Protein AF-A0A968NMJ5-F1 (afdb_monomer_lite)

Secondary structure (DSSP, 8-state):
--HHHHHHHHHHHHHHHHHHHHHHHHHHHH-TT--HHHHHHHHHHHHHHHHHHHHHHHHHHHHHHHHHHHHHHHHHHTT-

Foldseek 3Di:
DCPVVVVVVVVVLVVVLVVVVVVLVVVLVVPPVDDPVNSVVSVVCSVVCSVCVVVVVVVVVVVVVVVVVVVVVVVVVVVD

Radius of gyration: 18.88 Å; chains: 1; bounding box: 51×18×55 Å

pLDDT: mean 81.41, std 7.33, range [53.28, 92.0]

Structure (mmCIF, N/CA/C/O backbone):
data_AF-A0A968NMJ5-F1
#
_entry.id   AF-A0A968NMJ5-F1
#
loop_
_atom_site.group_PDB
_atom_site.id
_atom_site.type_symbol
_atom_site.label_atom_id
_atom_site.label_alt_id
_atom_site.label_comp_id
_atom_site.label_asym_id
_atom_site.label_entity_id
_atom_site.label_seq_id
_atom_site.pdbx_PDB_ins_code
_atom_site.Cartn_x
_atom_site.Cartn_y
_atom_site.Cartn_z
_atom_site.occupancy
_atom_site.B_iso_or_equiv
_atom_site.auth_seq_id
_atom_site.auth_comp_id
_atom_site.auth_asym_id
_atom_site.auth_atom_id
_atom_site.pdbx_PDB_model_num
ATOM 1 N N . MET A 1 1 ? 28.389 1.037 1.517 1.00 60.06 1 MET A N 1
ATOM 2 C CA . MET A 1 1 ? 27.967 -0.349 1.833 1.00 60.06 1 MET A CA 1
ATOM 3 C C . MET A 1 1 ? 26.449 -0.502 2.073 1.00 60.06 1 MET A C 1
ATOM 5 O O . MET A 1 1 ? 26.043 -1.481 2.674 1.00 60.06 1 MET A O 1
ATOM 9 N N . LEU A 1 2 ? 25.583 0.400 1.575 1.00 60.44 2 LEU A N 1
ATOM 10 C CA . LEU A 1 2 ? 24.115 0.316 1.766 1.00 60.44 2 LEU A CA 1
ATOM 11 C C . LEU A 1 2 ? 23.351 -0.396 0.628 1.00 60.44 2 LEU A C 1
ATOM 13 O O . LEU A 1 2 ? 22.189 -0.755 0.789 1.00 60.44 2 LEU A O 1
ATOM 17 N N . GLN A 1 3 ? 23.993 -0.623 -0.520 1.00 68.38 3 GLN A N 1
ATOM 18 C CA . GLN A 1 3 ? 23.348 -1.163 -1.722 1.00 68.38 3 GLN A CA 1
ATOM 19 C C . GLN A 1 3 ? 22.754 -2.583 -1.599 1.00 68.38 3 GLN A C 1
ATOM 21 O O . GLN A 1 3 ? 21.676 -2.784 -2.159 1.00 68.38 3 GLN A O 1
ATOM 26 N N . PRO A 1 4 ? 23.350 -3.562 -0.880 1.00 78.69 4 PRO A N 1
ATOM 27 C CA . PRO A 1 4 ? 22.803 -4.921 -0.889 1.00 78.69 4 PRO A CA 1
ATOM 28 C C . PRO A 1 4 ? 21.494 -5.064 -0.095 1.00 78.69 4 PRO A C 1
ATOM 30 O O . PRO A 1 4 ? 20.742 -5.999 -0.347 1.00 78.69 4 PRO A O 1
ATOM 33 N N . LEU A 1 5 ? 21.187 -4.140 0.829 1.00 78.00 5 LEU A N 1
ATOM 34 C CA . LEU A 1 5 ? 19.966 -4.179 1.649 1.00 78.00 5 LEU A CA 1
ATOM 35 C C . LEU A 1 5 ? 18.781 -3.438 1.001 1.00 78.00 5 LEU A C 1
ATOM 37 O O . LEU A 1 5 ? 17.625 -3.777 1.240 1.00 78.00 5 LEU A O 1
ATOM 41 N N . LEU A 1 6 ? 19.054 -2.447 0.152 1.00 82.00 6 LEU A N 1
ATOM 42 C CA . LEU A 1 6 ? 18.012 -1.664 -0.519 1.00 82.00 6 LEU A CA 1
ATOM 43 C C . LEU A 1 6 ? 17.213 -2.494 -1.525 1.00 82.00 6 LEU A C 1
ATOM 45 O O . LEU A 1 6 ? 15.995 -2.363 -1.601 1.00 82.00 6 LEU A O 1
ATOM 49 N N . LEU A 1 7 ? 17.885 -3.373 -2.271 1.00 84.25 7 LEU A N 1
ATOM 50 C CA . LEU A 1 7 ? 17.245 -4.201 -3.290 1.00 84.25 7 LEU A CA 1
ATOM 51 C C . LEU A 1 7 ? 16.139 -5.116 -2.716 1.00 84.25 7 LEU A C 1
ATOM 53 O O . LEU A 1 7 ? 15.009 -5.034 -3.202 1.00 84.25 7 LEU A O 1
ATOM 57 N N . PRO A 1 8 ? 16.383 -5.937 -1.671 1.00 86.94 8 PRO A N 1
ATOM 58 C CA . PRO A 1 8 ? 15.329 -6.768 -1.091 1.00 86.94 8 PRO A CA 1
ATOM 59 C C . PRO A 1 8 ? 14.220 -5.937 -0.432 1.00 86.94 8 PRO A C 1
ATOM 61 O O . PRO A 1 8 ? 13.057 -6.328 -0.504 1.00 86.94 8 PRO A O 1
ATOM 64 N N . ALA A 1 9 ? 14.540 -4.774 0.147 1.00 83.62 9 ALA A N 1
ATOM 65 C CA . ALA A 1 9 ? 13.536 -3.874 0.714 1.00 83.62 9 ALA A CA 1
ATOM 66 C C . ALA A 1 9 ? 12.580 -3.325 -0.362 1.00 83.62 9 ALA A C 1
ATOM 68 O O . ALA A 1 9 ? 11.365 -3.325 -0.167 1.00 83.62 9 ALA A O 1
ATOM 69 N N . ILE A 1 10 ? 13.110 -2.927 -1.524 1.00 84.88 10 ILE A N 1
ATOM 70 C CA . ILE A 1 10 ? 12.308 -2.484 -2.674 1.00 84.88 10 ILE A CA 1
ATOM 71 C C . ILE A 1 10 ? 11.429 -3.627 -3.190 1.00 84.88 10 ILE A C 1
ATOM 73 O O . ILE A 1 10 ? 10.246 -3.423 -3.450 1.00 84.88 10 ILE A O 1
ATOM 77 N N . VAL A 1 11 ? 11.975 -4.842 -3.305 1.00 89.19 11 VAL A N 1
ATOM 78 C CA . VAL A 1 11 ? 11.207 -6.013 -3.758 1.00 89.19 11 VAL A CA 1
ATOM 79 C C . VAL A 1 11 ? 10.055 -6.319 -2.799 1.00 89.19 11 VAL A C 1
ATOM 81 O O . VAL A 1 11 ? 8.921 -6.482 -3.245 1.00 89.19 11 VAL A O 1
ATOM 84 N N . LEU A 1 12 ? 10.311 -6.338 -1.488 1.00 87.75 12 LEU A N 1
ATOM 85 C CA . LEU A 1 12 ? 9.269 -6.535 -0.477 1.00 87.75 12 LEU A CA 1
ATOM 86 C C . LEU A 1 12 ? 8.188 -5.455 -0.564 1.00 87.75 12 LEU A C 1
ATOM 88 O O . LEU A 1 12 ? 6.999 -5.777 -0.566 1.00 87.75 12 LEU A O 1
ATOM 92 N N . TYR A 1 13 ? 8.592 -4.191 -0.701 1.00 84.19 13 TYR A N 1
ATOM 93 C CA . TYR A 1 13 ? 7.662 -3.081 -0.875 1.00 84.19 13 TYR A CA 1
ATOM 94 C C . TYR A 1 13 ? 6.771 -3.270 -2.109 1.00 84.19 13 TYR A C 1
ATOM 96 O O . TYR A 1 13 ? 5.554 -3.135 -2.008 1.00 84.19 13 TYR A O 1
ATOM 104 N N . LEU A 1 14 ? 7.345 -3.653 -3.254 1.00 85.62 14 LEU A N 1
ATOM 105 C CA . LEU A 1 14 ? 6.587 -3.897 -4.484 1.00 85.62 14 LEU A CA 1
ATOM 106 C C . LEU A 1 14 ? 5.595 -5.058 -4.344 1.00 85.62 14 LEU A C 1
ATOM 108 O O . LEU A 1 14 ? 4.482 -4.964 -4.860 1.00 85.62 14 LEU A O 1
ATOM 112 N N . VAL A 1 15 ? 5.953 -6.134 -3.634 1.00 89.38 15 VAL A N 1
ATOM 113 C CA . VAL A 1 15 ? 5.036 -7.259 -3.379 1.00 89.38 15 VAL A CA 1
ATOM 114 C C . VAL A 1 15 ? 3.853 -6.814 -2.520 1.00 89.38 15 VAL A C 1
ATOM 116 O O . VAL A 1 15 ? 2.704 -7.100 -2.868 1.00 89.38 15 VAL A O 1
ATOM 119 N N . ILE A 1 16 ? 4.119 -6.086 -1.432 1.00 85.12 16 ILE A N 1
ATOM 120 C CA . ILE A 1 16 ? 3.082 -5.565 -0.531 1.00 85.12 16 ILE A CA 1
ATOM 121 C C . ILE A 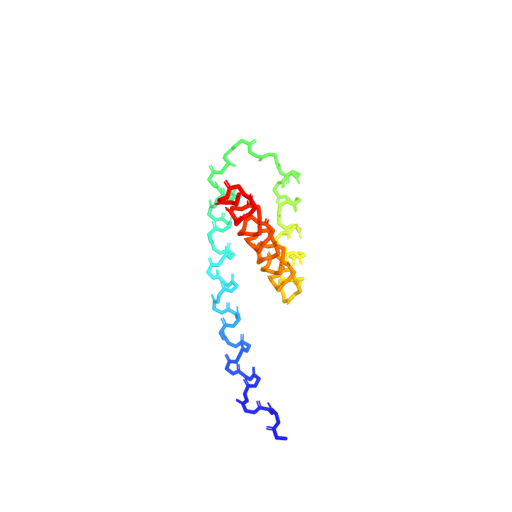1 16 ? 2.183 -4.585 -1.286 1.00 85.12 16 ILE A C 1
ATOM 123 O O . ILE A 1 16 ? 0.964 -4.763 -1.303 1.00 85.12 16 ILE A O 1
ATOM 127 N N . ALA A 1 17 ? 2.774 -3.605 -1.974 1.00 83.81 17 ALA A N 1
ATOM 128 C CA . ALA A 1 17 ? 2.045 -2.634 -2.777 1.00 83.81 17 ALA A CA 1
ATOM 129 C C . ALA A 1 17 ? 1.153 -3.340 -3.804 1.00 83.81 17 ALA A C 1
ATOM 131 O O . ALA A 1 17 ? -0.048 -3.097 -3.834 1.00 83.81 17 ALA A O 1
ATOM 132 N N . ASN A 1 18 ? 1.683 -4.291 -4.578 1.00 86.00 18 ASN A N 1
ATOM 133 C CA . ASN A 1 18 ? 0.900 -5.037 -5.565 1.00 86.00 18 ASN A CA 1
ATOM 134 C C . ASN A 1 18 ? -0.285 -5.790 -4.932 1.00 86.00 18 ASN A C 1
ATOM 136 O O . ASN A 1 18 ? -1.384 -5.797 -5.487 1.00 86.00 18 ASN A O 1
ATOM 140 N N . HIS A 1 19 ? -0.098 -6.400 -3.758 1.00 86.38 19 HIS A N 1
ATOM 141 C CA . HIS A 1 19 ? -1.190 -7.066 -3.049 1.00 86.38 19 HIS A CA 1
ATOM 142 C C . HIS A 1 19 ? -2.304 -6.082 -2.657 1.00 86.38 19 HIS A C 1
ATOM 144 O O . HIS A 1 19 ? -3.481 -6.333 -2.934 1.00 86.38 19 HIS A O 1
ATOM 150 N N . PHE A 1 20 ? -1.934 -4.941 -2.070 1.00 82.12 20 PHE A N 1
ATOM 151 C CA . PHE A 1 20 ? -2.879 -3.891 -1.691 1.00 82.12 20 PHE A CA 1
ATOM 152 C C . PHE A 1 20 ? -3.582 -3.278 -2.903 1.00 82.12 20 PHE A C 1
ATOM 154 O O . PHE A 1 20 ? -4.806 -3.151 -2.888 1.00 82.12 20 PHE A O 1
ATOM 161 N N . PHE A 1 21 ? -2.846 -2.984 -3.977 1.00 84.06 21 PHE A N 1
ATOM 162 C CA . PHE A 1 21 ? -3.400 -2.488 -5.237 1.00 84.06 21 PHE A CA 1
ATOM 163 C C . PHE A 1 21 ? -4.433 -3.451 -5.813 1.00 84.06 21 PHE A C 1
ATOM 165 O O . PHE A 1 21 ? -5.508 -3.018 -6.216 1.00 84.06 21 PHE A O 1
ATOM 172 N N . LYS A 1 22 ? -4.155 -4.760 -5.823 1.00 85.25 22 LYS A N 1
ATOM 173 C CA . LYS A 1 22 ? -5.122 -5.758 -6.302 1.00 85.25 22 LYS A CA 1
ATOM 174 C C . LYS A 1 22 ? -6.399 -5.754 -5.471 1.00 85.25 22 LYS A C 1
ATOM 176 O O . LYS A 1 22 ? -7.481 -5.744 -6.047 1.00 85.25 22 LYS A O 1
ATOM 181 N N . LYS A 1 23 ? -6.292 -5.746 -4.139 1.00 84.75 23 LYS A N 1
ATOM 182 C CA . LYS A 1 23 ? -7.465 -5.687 -3.251 1.00 84.75 23 LYS A CA 1
ATOM 183 C C . LYS A 1 23 ? -8.283 -4.416 -3.480 1.00 84.75 23 LYS A C 1
ATOM 185 O O . LYS A 1 23 ? -9.497 -4.507 -3.630 1.00 84.75 23 LYS A O 1
ATOM 190 N N . TRP A 1 24 ? -7.618 -3.269 -3.589 1.00 80.81 24 TRP A N 1
ATOM 191 C CA . TRP A 1 24 ? -8.259 -1.989 -3.888 1.00 80.81 24 TRP A CA 1
ATOM 192 C C . TRP A 1 24 ? -8.938 -1.971 -5.257 1.00 80.81 24 TRP A C 1
ATOM 194 O O . TRP A 1 24 ? -10.076 -1.534 -5.359 1.00 80.81 24 TRP A O 1
ATOM 204 N N . LEU A 1 25 ? -8.288 -2.490 -6.303 1.00 80.81 25 LEU A N 1
ATOM 205 C CA . LEU A 1 25 ? -8.871 -2.575 -7.645 1.00 80.81 25 LEU A CA 1
ATOM 206 C C . LEU A 1 25 ? -10.066 -3.530 -7.702 1.00 80.81 25 LEU A C 1
ATOM 208 O O . LEU A 1 25 ? -11.023 -3.260 -8.421 1.00 80.81 25 LEU A O 1
ATOM 212 N N . VAL A 1 26 ? -10.029 -4.636 -6.955 1.00 84.50 26 VAL A N 1
ATOM 213 C CA . VAL A 1 26 ? -11.177 -5.544 -6.827 1.00 84.50 26 VAL A CA 1
ATOM 214 C C . VAL A 1 26 ? -12.347 -4.828 -6.162 1.00 84.50 26 VAL A C 1
ATOM 216 O O . VAL A 1 26 ? -13.467 -4.932 -6.655 1.00 84.50 26 VAL A O 1
ATOM 219 N N . LEU A 1 27 ? -12.092 -4.074 -5.092 1.00 79.81 27 LEU A N 1
ATOM 220 C CA . LEU A 1 27 ? -13.119 -3.296 -4.403 1.00 79.81 27 LEU A CA 1
ATOM 221 C C . LEU A 1 27 ? -13.703 -2.218 -5.330 1.00 79.81 27 LEU A C 1
ATOM 223 O O . LEU A 1 27 ? -14.910 -2.161 -5.519 1.00 79.81 27 LEU A O 1
ATOM 227 N N . LEU A 1 28 ? -12.832 -1.480 -6.023 1.00 79.31 28 LEU A N 1
ATOM 228 C CA . LEU A 1 28 ? -13.194 -0.457 -7.006 1.00 79.31 28 LEU A CA 1
ATOM 229 C C . LEU A 1 28 ? -14.030 -1.008 -8.169 1.00 79.31 28 LEU A C 1
ATOM 231 O O . LEU A 1 28 ? -14.881 -0.311 -8.705 1.00 79.31 28 LEU A O 1
ATOM 235 N N . LYS A 1 29 ? -13.755 -2.242 -8.603 1.00 77.69 29 LYS A N 1
ATOM 236 C CA . LYS A 1 29 ? -14.488 -2.901 -9.691 1.00 77.69 29 LYS A CA 1
ATOM 237 C C . LYS A 1 29 ? -15.813 -3.510 -9.221 1.00 77.69 29 LYS A C 1
ATOM 239 O O . LYS A 1 29 ? -16.697 -3.716 -10.044 1.00 77.69 29 LYS A O 1
ATOM 244 N N . SER A 1 30 ? -15.918 -3.849 -7.938 1.00 80.50 30 SER A N 1
ATOM 245 C CA . SER A 1 30 ? -17.130 -4.437 -7.355 1.00 80.50 30 SER A CA 1
ATOM 246 C C . SER A 1 30 ? -18.200 -3.386 -7.069 1.00 80.50 30 SER A C 1
ATOM 248 O O . SER A 1 30 ? -19.370 -3.735 -6.964 1.00 80.50 30 SER A O 1
ATOM 250 N N . ASP A 1 31 ? -17.807 -2.117 -6.977 1.00 77.44 31 ASP A N 1
ATOM 251 C CA . ASP A 1 31 ? -18.724 -0.995 -6.829 1.00 77.44 31 ASP A CA 1
ATOM 252 C C . ASP A 1 31 ? -19.323 -0.613 -8.196 1.00 77.44 31 ASP A C 1
ATOM 254 O O . ASP A 1 31 ? -18.762 0.176 -8.960 1.00 77.44 31 ASP A O 1
ATOM 258 N N . SER A 1 32 ? -20.428 -1.269 -8.564 1.00 65.50 32 SER A N 1
ATOM 259 C CA . SER A 1 32 ? -21.086 -1.095 -9.867 1.00 65.50 32 SER A CA 1
ATOM 260 C C . SER A 1 32 ? -21.869 0.213 -10.004 1.00 65.50 32 SER A C 1
ATOM 262 O O . SER A 1 32 ? -22.293 0.539 -11.110 1.00 65.50 32 SER A O 1
ATOM 264 N N . GLU A 1 33 ? -22.080 0.945 -8.908 1.00 78.12 33 GLU A N 1
ATOM 265 C CA . GLU A 1 33 ? -22.807 2.224 -8.893 1.00 78.12 33 GLU A CA 1
ATOM 266 C C . GLU A 1 33 ? -21.876 3.438 -9.042 1.00 78.12 33 GLU A C 1
ATOM 268 O O . GLU A 1 33 ? -22.332 4.577 -9.135 1.00 78.12 33 GLU A O 1
ATOM 273 N N . MET A 1 34 ? -20.564 3.206 -9.092 1.00 74.81 34 MET A N 1
ATOM 274 C CA . MET A 1 34 ? -19.568 4.265 -9.014 1.00 74.81 34 MET A CA 1
ATOM 275 C C . MET A 1 34 ? -19.394 5.008 -10.353 1.00 74.81 34 MET A C 1
ATOM 277 O O . MET A 1 34 ? -18.996 4.416 -11.360 1.00 74.81 34 MET A O 1
ATOM 281 N N . ASP A 1 35 ? -19.642 6.327 -10.360 1.00 79.88 35 ASP A N 1
ATOM 282 C CA . ASP A 1 35 ? -19.489 7.192 -11.545 1.00 79.88 35 ASP A CA 1
ATOM 283 C C . ASP A 1 35 ? -18.035 7.192 -12.051 1.00 79.88 35 ASP A C 1
ATOM 285 O O . ASP A 1 35 ? -17.066 7.164 -11.281 1.00 79.88 35 ASP A O 1
ATOM 289 N N . ASP A 1 36 ? -17.844 7.326 -13.365 1.00 79.81 36 ASP A N 1
ATOM 290 C CA . ASP A 1 36 ? -16.514 7.304 -13.987 1.00 79.81 36 ASP A CA 1
ATOM 291 C C . ASP A 1 36 ? -15.586 8.411 -13.449 1.00 79.81 36 ASP A C 1
ATOM 293 O O . ASP A 1 36 ? -14.356 8.266 -13.448 1.00 79.81 36 ASP A O 1
ATOM 297 N N . ARG A 1 37 ? -16.143 9.534 -12.970 1.00 81.81 37 ARG A N 1
ATOM 298 C CA . ARG A 1 37 ? -15.367 10.586 -12.289 1.00 81.81 37 ARG A CA 1
ATOM 299 C C . ARG A 1 37 ? -14.855 10.139 -10.930 1.00 81.81 37 ARG A C 1
ATOM 301 O O . ARG A 1 37 ? -13.701 10.423 -10.606 1.00 81.81 37 ARG A O 1
ATOM 308 N N . GLU A 1 38 ? -15.678 9.458 -10.147 1.00 80.88 38 GLU A N 1
ATOM 309 C CA . GLU A 1 38 ? -15.285 8.944 -8.837 1.00 80.88 38 GLU A CA 1
ATOM 310 C C . GLU A 1 38 ? -14.246 7.838 -8.983 1.00 80.88 38 GLU A C 1
ATOM 312 O O . GLU A 1 38 ? -13.252 7.822 -8.256 1.00 80.88 38 GLU A O 1
ATOM 317 N N . ARG A 1 39 ? -14.375 6.997 -10.014 1.00 82.38 39 ARG A N 1
ATOM 318 C CA . ARG A 1 39 ? -13.380 5.969 -10.339 1.00 82.38 39 ARG A CA 1
ATOM 319 C C . ARG A 1 39 ? -12.010 6.544 -10.667 1.00 82.38 39 ARG A C 1
ATOM 321 O O . ARG A 1 39 ? -10.999 6.035 -10.183 1.00 82.38 39 ARG A O 1
ATOM 328 N N . ARG A 1 40 ? -11.955 7.644 -11.424 1.00 82.25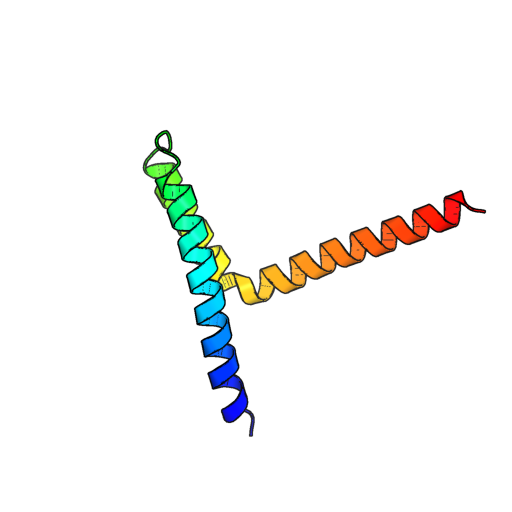 40 ARG A N 1
ATOM 329 C CA . ARG A 1 40 ? -10.696 8.361 -11.689 1.00 82.25 40 ARG A CA 1
ATOM 330 C C . ARG A 1 40 ? -10.117 9.010 -10.433 1.00 82.25 40 ARG A C 1
ATOM 332 O O . ARG A 1 40 ? -8.908 8.925 -10.230 1.00 82.25 40 ARG A O 1
ATOM 339 N N . LYS A 1 41 ? -10.952 9.614 -9.579 1.00 82.44 41 LYS A N 1
ATOM 340 C CA . LYS A 1 41 ? -10.509 10.175 -8.290 1.00 82.44 41 LYS A CA 1
ATOM 341 C C . LYS A 1 41 ? -9.941 9.094 -7.373 1.00 82.44 41 LYS A C 1
ATOM 343 O O . LYS A 1 41 ? -8.868 9.287 -6.816 1.00 82.44 41 LYS A O 1
ATOM 348 N N . SER A 1 42 ? -10.611 7.949 -7.271 1.00 81.94 42 SER A N 1
ATOM 349 C CA . SER A 1 42 ? -10.155 6.813 -6.467 1.00 81.94 42 SER A CA 1
ATOM 350 C C . SER A 1 42 ? -8.814 6.265 -6.970 1.00 81.94 42 SER A C 1
ATOM 352 O O . SER A 1 42 ? -7.890 6.080 -6.184 1.00 81.94 42 SER A O 1
ATOM 354 N N . LEU A 1 43 ? -8.635 6.135 -8.291 1.00 82.12 43 LEU A N 1
ATOM 355 C CA . LEU A 1 43 ? -7.339 5.782 -8.887 1.00 82.12 43 LEU A CA 1
ATOM 356 C C . LEU A 1 43 ? -6.245 6.826 -8.614 1.00 82.12 43 LEU A C 1
ATOM 358 O O . LEU A 1 43 ? -5.113 6.449 -8.322 1.00 82.12 43 LEU A O 1
ATOM 362 N N . MET A 1 44 ? -6.562 8.124 -8.681 1.00 83.56 44 MET A N 1
ATOM 363 C CA . MET A 1 44 ? -5.616 9.190 -8.328 1.00 83.56 44 MET A CA 1
ATOM 364 C C . MET A 1 44 ? -5.211 9.119 -6.855 1.00 83.56 44 MET A C 1
ATOM 366 O O . MET A 1 44 ? -4.024 9.192 -6.554 1.00 83.56 44 MET A O 1
ATOM 370 N N . ILE A 1 45 ? -6.168 8.926 -5.945 1.00 83.00 45 ILE A N 1
ATOM 371 C CA . ILE A 1 45 ? -5.906 8.767 -4.509 1.00 83.00 45 ILE A CA 1
ATOM 372 C C . ILE A 1 45 ? -5.065 7.516 -4.256 1.00 83.00 45 ILE A C 1
ATOM 374 O O . ILE A 1 45 ? -4.130 7.571 -3.466 1.00 83.00 45 ILE A O 1
ATOM 378 N N . LEU A 1 46 ? -5.333 6.415 -4.959 1.00 82.19 46 LEU A N 1
ATOM 379 C CA . LEU A 1 46 ? -4.539 5.191 -4.873 1.00 82.19 46 LEU A CA 1
ATOM 380 C C . LEU A 1 46 ? -3.091 5.428 -5.328 1.00 82.19 46 LEU A C 1
ATOM 382 O O . LEU A 1 46 ? -2.154 4.960 -4.686 1.00 82.19 46 LEU A O 1
ATOM 386 N N . PHE A 1 47 ? -2.895 6.191 -6.405 1.00 81.12 47 PHE A N 1
ATOM 387 C CA . PHE A 1 47 ? -1.570 6.518 -6.928 1.00 81.12 47 PHE A CA 1
ATOM 388 C C . PHE A 1 47 ? -0.795 7.458 -5.995 1.00 81.12 47 PHE A C 1
ATOM 390 O O . PHE A 1 47 ? 0.363 7.202 -5.671 1.00 81.12 47 PHE A O 1
ATOM 397 N N . VAL A 1 48 ? -1.448 8.514 -5.503 1.00 83.56 48 VAL A N 1
ATOM 398 C CA . VAL A 1 48 ? -0.880 9.442 -4.515 1.00 83.56 48 VAL A CA 1
ATOM 399 C C . VAL A 1 48 ? -0.570 8.696 -3.217 1.00 83.56 48 VAL A C 1
ATOM 401 O O . VAL A 1 48 ? 0.543 8.780 -2.709 1.00 83.56 48 VAL A O 1
ATOM 404 N N . GLY A 1 49 ? -1.506 7.887 -2.726 1.00 79.94 49 GLY A N 1
ATOM 405 C CA . GLY A 1 49 ? -1.337 7.052 -1.542 1.00 79.94 49 GLY A CA 1
ATOM 406 C C . GLY A 1 49 ? -0.187 6.059 -1.679 1.00 79.94 49 GLY A C 1
ATOM 407 O O . GLY A 1 49 ? 0.538 5.853 -0.717 1.00 79.94 49 GLY A O 1
ATOM 408 N N . ALA A 1 50 ? 0.049 5.501 -2.868 1.00 79.12 50 ALA A N 1
ATOM 409 C CA . ALA A 1 50 ? 1.179 4.613 -3.131 1.00 79.12 50 ALA A CA 1
ATOM 410 C C . ALA A 1 50 ? 2.539 5.326 -3.158 1.00 79.12 50 ALA A C 1
ATOM 412 O O . ALA A 1 50 ? 3.542 4.734 -2.768 1.00 79.12 50 ALA A O 1
ATOM 413 N N . ILE A 1 51 ? 2.594 6.586 -3.597 1.00 81.75 51 ILE A N 1
ATOM 414 C CA . ILE A 1 51 ? 3.820 7.402 -3.550 1.00 81.75 51 ILE A CA 1
ATOM 415 C C . ILE A 1 51 ? 4.107 7.827 -2.111 1.00 81.75 51 ILE A C 1
ATOM 417 O O . ILE A 1 51 ? 5.22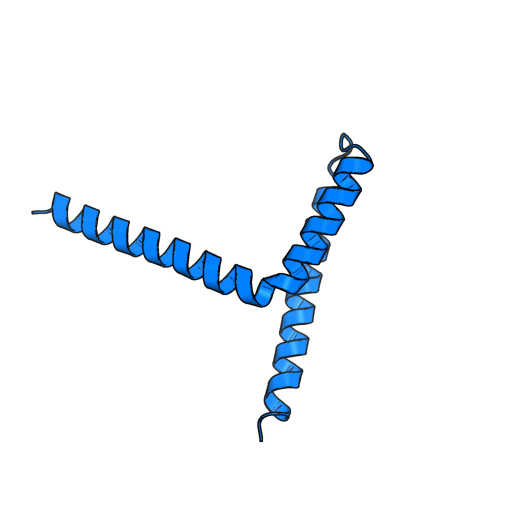9 7.705 -1.622 1.00 81.75 51 ILE A O 1
ATOM 421 N N . PHE A 1 52 ? 3.075 8.297 -1.415 1.00 84.56 52 PHE A N 1
ATOM 422 C CA . PHE A 1 52 ? 3.190 8.761 -0.041 1.00 84.56 52 PHE A CA 1
ATOM 423 C C . PHE A 1 52 ? 3.152 7.627 0.983 1.00 84.56 52 PHE A C 1
ATOM 425 O O . PHE A 1 52 ? 3.338 7.898 2.161 1.00 84.56 52 PHE A O 1
ATOM 432 N N . TRP A 1 53 ? 2.982 6.367 0.575 1.00 78.12 53 TRP A N 1
ATOM 433 C CA . TRP A 1 53 ? 2.831 5.211 1.467 1.00 78.12 53 TRP A CA 1
ATOM 434 C C . TRP A 1 53 ? 3.965 5.106 2.489 1.00 78.12 53 TRP A C 1
ATOM 436 O O . TRP A 1 53 ? 3.724 4.826 3.661 1.00 78.12 53 TRP A O 1
ATOM 446 N N . ILE A 1 54 ? 5.202 5.383 2.060 1.00 77.06 54 ILE A N 1
ATOM 447 C CA . ILE A 1 54 ? 6.380 5.348 2.934 1.00 77.06 54 ILE A CA 1
ATOM 448 C C . ILE A 1 54 ? 6.315 6.382 4.067 1.00 77.06 54 ILE A C 1
ATOM 450 O O . ILE A 1 54 ? 6.920 6.171 5.110 1.00 77.06 54 ILE A O 1
ATOM 454 N N . PHE A 1 55 ? 5.551 7.461 3.888 1.00 80.44 55 PHE A N 1
ATOM 455 C CA . PHE A 1 55 ? 5.288 8.480 4.902 1.00 80.44 55 PHE A CA 1
ATOM 456 C C . PHE A 1 55 ? 3.949 8.244 5.613 1.00 80.44 55 PHE A C 1
ATOM 458 O O . PHE A 1 55 ? 3.879 8.314 6.832 1.00 80.44 55 PHE A O 1
ATOM 465 N N . VAL A 1 56 ? 2.885 7.898 4.890 1.00 79.19 56 VAL A N 1
ATOM 466 C CA . VAL A 1 56 ? 1.545 7.690 5.458 1.00 79.19 56 VAL A CA 1
ATOM 467 C C . VAL A 1 56 ? 1.546 6.546 6.469 1.00 79.19 56 VAL A C 1
ATOM 469 O O . VAL A 1 56 ? 1.004 6.706 7.555 1.00 79.19 56 VAL A O 1
ATOM 472 N N . VAL A 1 57 ? 2.208 5.423 6.172 1.00 78.69 57 VAL A N 1
ATOM 473 C CA . VAL A 1 57 ? 2.261 4.274 7.092 1.00 78.69 57 VAL A CA 1
ATOM 474 C C . VAL A 1 57 ? 2.875 4.616 8.452 1.00 78.69 57 VAL A C 1
ATOM 476 O O . VAL A 1 57 ? 2.222 4.339 9.461 1.00 78.69 57 VAL A O 1
ATOM 479 N N . PRO A 1 58 ? 4.086 5.202 8.545 1.00 82.25 58 PRO A N 1
ATOM 480 C CA . PRO A 1 58 ? 4.646 5.554 9.844 1.00 82.25 58 PRO A CA 1
ATOM 481 C C . PRO A 1 58 ? 3.814 6.617 10.564 1.00 82.25 58 PRO A C 1
ATOM 483 O O . PRO A 1 58 ? 3.627 6.499 11.771 1.00 82.25 58 PRO A O 1
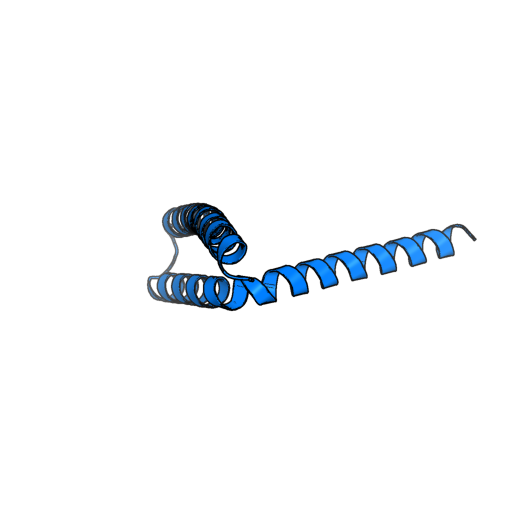ATOM 486 N N . PHE A 1 59 ? 3.255 7.601 9.854 1.00 83.69 59 PHE A N 1
ATOM 487 C CA . PHE A 1 59 ? 2.396 8.613 10.477 1.00 83.69 59 PHE A CA 1
ATOM 488 C C . PHE A 1 59 ? 1.107 8.013 11.057 1.00 83.69 59 PHE A C 1
ATOM 490 O O . PHE A 1 59 ? 0.795 8.257 12.220 1.00 83.69 59 PHE 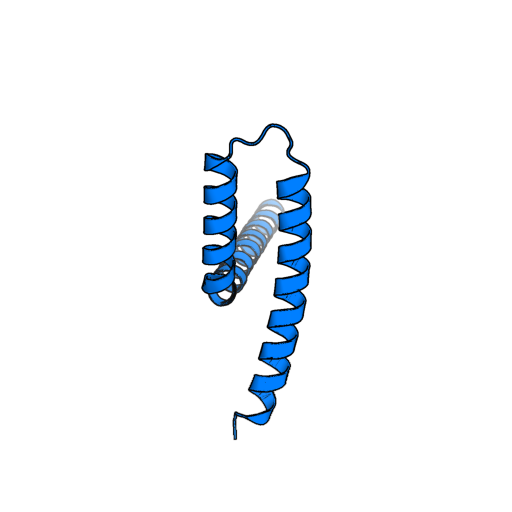A O 1
ATOM 497 N N . SER A 1 60 ? 0.401 7.164 10.305 1.00 83.31 60 SER A N 1
ATOM 498 C CA . SER A 1 60 ? -0.796 6.476 10.802 1.00 83.31 60 SER A CA 1
ATOM 499 C C . SER A 1 60 ? -0.481 5.537 11.967 1.00 83.31 60 SER A C 1
ATOM 501 O O . SER A 1 60 ? -1.260 5.439 12.911 1.00 83.31 60 SER A O 1
ATOM 503 N N . TYR A 1 61 ? 0.672 4.861 11.940 1.00 86.69 61 TYR A N 1
ATOM 504 C CA . TYR A 1 61 ? 1.101 4.022 13.058 1.00 86.69 61 TYR A CA 1
ATOM 505 C C . TYR A 1 61 ? 1.374 4.844 14.323 1.00 86.69 61 TYR A C 1
ATOM 507 O O . TYR A 1 61 ? 0.948 4.450 15.408 1.00 86.69 61 TYR A O 1
ATOM 515 N N . LEU A 1 62 ? 2.040 5.996 14.192 1.00 87.44 62 LEU A N 1
ATOM 516 C CA . LEU A 1 62 ? 2.294 6.901 15.315 1.00 87.44 62 LEU A CA 1
ATOM 517 C C . LEU A 1 62 ? 0.998 7.437 15.921 1.00 87.44 62 LEU A C 1
ATOM 519 O O . LEU A 1 62 ? 0.886 7.498 17.141 1.00 87.44 62 LEU A O 1
ATOM 523 N N . GLU A 1 63 ? 0.008 7.773 15.099 1.00 89.06 63 GLU A N 1
ATOM 524 C CA . GLU A 1 63 ? -1.295 8.233 15.581 1.00 89.06 63 GLU A CA 1
ATOM 525 C C . GLU A 1 63 ? -2.031 7.141 16.371 1.00 89.06 63 GLU A C 1
ATOM 527 O O . GLU A 1 63 ? -2.493 7.378 17.489 1.00 89.06 63 GLU A O 1
ATOM 532 N N . VAL A 1 64 ? -2.072 5.913 15.843 1.00 89.12 64 VAL A N 1
ATOM 533 C CA . VAL A 1 64 ? -2.653 4.758 16.548 1.00 89.12 64 VAL A CA 1
ATOM 534 C C . VAL A 1 64 ? -1.914 4.485 17.859 1.00 89.12 64 VAL A C 1
ATOM 536 O O . VAL A 1 64 ? -2.548 4.223 18.884 1.00 89.12 64 VAL A O 1
ATOM 539 N N . LEU A 1 65 ? -0.582 4.566 17.847 1.00 91.31 65 LEU A N 1
ATOM 540 C CA . LEU A 1 65 ? 0.244 4.361 19.032 1.00 91.31 65 LEU A CA 1
ATOM 541 C C . LEU A 1 65 ? -0.024 5.434 20.095 1.00 91.31 65 LEU A C 1
ATOM 543 O O . LEU A 1 65 ? -0.216 5.097 21.262 1.00 91.31 65 LEU A O 1
ATOM 547 N N . ASN A 1 66 ? -0.104 6.700 19.689 1.00 92.00 66 ASN A N 1
ATOM 548 C CA . ASN A 1 66 ? -0.395 7.818 20.579 1.00 92.00 66 ASN A CA 1
ATOM 549 C C . ASN A 1 66 ? -1.788 7.683 21.208 1.00 92.00 66 ASN A C 1
ATOM 551 O O . ASN A 1 66 ? -1.947 7.822 22.417 1.00 92.00 66 ASN A O 1
ATOM 555 N N . ASN A 1 67 ? -2.793 7.313 20.410 1.00 91.50 67 ASN A N 1
ATOM 556 C CA . ASN A 1 67 ? -4.142 7.052 20.910 1.00 91.50 67 ASN A CA 1
ATOM 557 C C . ASN A 1 67 ? -4.164 5.905 21.925 1.00 91.50 67 ASN A C 1
ATOM 559 O O . ASN A 1 67 ? -4.857 5.990 22.938 1.00 91.50 67 ASN A O 1
ATOM 563 N N . LYS A 1 68 ? -3.382 4.847 21.690 1.00 91.12 68 LYS A N 1
ATOM 564 C CA . LYS A 1 68 ? -3.271 3.731 22.632 1.00 91.12 68 LYS A CA 1
ATOM 565 C C . LYS A 1 68 ? -2.639 4.165 23.956 1.00 91.12 68 LYS A C 1
ATOM 567 O O . LYS A 1 68 ? -3.171 3.801 24.997 1.00 91.12 68 LYS A O 1
ATOM 572 N N . ILE A 1 69 ? -1.561 4.951 23.925 1.00 91.88 69 ILE A N 1
ATOM 573 C CA . ILE A 1 69 ? -0.910 5.484 25.135 1.00 91.88 69 ILE A CA 1
ATOM 574 C C . ILE A 1 69 ? -1.878 6.376 25.922 1.00 91.88 69 ILE A C 1
ATOM 576 O O . ILE A 1 69 ? -2.092 6.136 27.106 1.00 91.88 69 ILE A O 1
ATOM 580 N N . ASN A 1 70 ? -2.541 7.323 25.253 1.00 90.62 70 ASN A N 1
ATOM 581 C CA . ASN A 1 70 ? -3.506 8.225 25.890 1.00 90.62 70 ASN A CA 1
ATOM 582 C C . ASN A 1 70 ? -4.672 7.474 26.554 1.00 90.62 70 ASN A C 1
ATOM 584 O O . ASN A 1 70 ? -5.183 7.899 27.588 1.00 90.62 70 ASN A O 1
ATOM 588 N N . ASN A 1 71 ? -5.123 6.365 25.960 1.00 89.50 71 ASN A N 1
ATOM 589 C CA . ASN A 1 71 ? -6.172 5.538 26.553 1.00 89.50 71 ASN A CA 1
ATOM 590 C C . ASN A 1 71 ? -5.666 4.762 27.778 1.00 89.50 71 ASN A C 1
ATOM 592 O O . ASN A 1 71 ? -6.379 4.691 28.772 1.00 89.50 71 ASN A O 1
ATOM 596 N N . LEU A 1 72 ? -4.428 4.255 27.750 1.00 89.19 72 LEU A N 1
ATOM 597 C CA . LEU A 1 72 ? -3.820 3.585 28.906 1.00 89.19 72 LEU A CA 1
ATOM 598 C C . LEU A 1 72 ? -3.633 4.538 30.097 1.00 89.19 72 LEU A C 1
ATOM 600 O O . LEU A 1 72 ? -3.919 4.156 31.228 1.00 89.19 72 LEU A O 1
ATOM 604 N N . GLU A 1 73 ? -3.215 5.783 29.853 1.00 84.31 73 GLU A N 1
ATOM 605 C CA . GLU A 1 73 ? -3.111 6.796 30.913 1.00 84.31 73 GLU A CA 1
ATOM 606 C C . GLU A 1 73 ? -4.475 7.124 31.532 1.00 84.31 73 GLU A C 1
ATOM 608 O O . GLU A 1 73 ? -4.592 7.258 32.752 1.00 84.31 73 GLU A O 1
ATOM 613 N N . LYS A 1 74 ? -5.528 7.215 30.708 1.00 81.38 74 LYS A N 1
ATOM 614 C CA . LYS A 1 74 ? -6.900 7.386 31.207 1.00 81.38 74 LYS A CA 1
ATOM 615 C C . LYS A 1 74 ? -7.317 6.202 32.078 1.00 81.38 74 LYS A C 1
ATOM 617 O O . LYS A 1 74 ? -7.829 6.420 33.172 1.00 81.38 74 LYS A O 1
ATOM 622 N N . ASP A 1 75 ? -7.061 4.973 31.638 1.00 83.19 75 ASP A N 1
ATOM 623 C CA . ASP A 1 75 ? -7.425 3.760 32.378 1.00 83.19 75 ASP A CA 1
ATOM 624 C C . ASP A 1 75 ? -6.709 3.654 33.740 1.00 83.19 75 ASP A C 1
ATOM 626 O O . ASP A 1 75 ? -7.297 3.170 34.711 1.00 83.19 75 ASP A O 1
ATOM 630 N N . GLU A 1 76 ? -5.465 4.135 33.851 1.00 77.88 76 GLU A N 1
ATOM 631 C CA . GLU A 1 76 ? -4.759 4.232 35.137 1.00 77.88 76 GLU A CA 1
ATOM 632 C C . GLU A 1 76 ? -5.323 5.330 36.046 1.00 77.88 76 GLU A C 1
ATOM 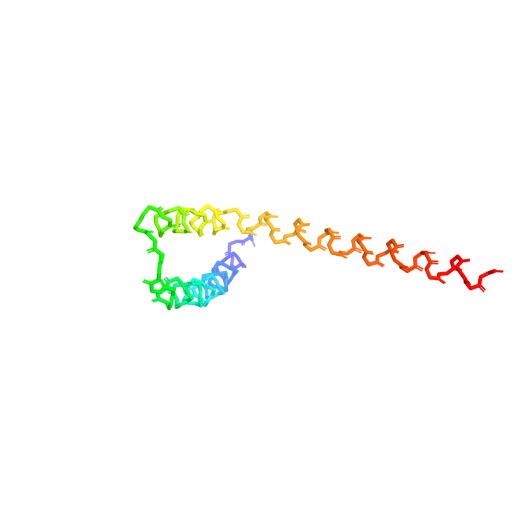634 O O . GLU A 1 76 ? -5.411 5.127 37.259 1.00 77.88 76 GLU A O 1
ATOM 639 N N . GLN A 1 77 ? -5.754 6.468 35.490 1.00 66.31 77 GLN A N 1
ATOM 640 C CA . GLN A 1 77 ? -6.392 7.532 36.274 1.00 66.31 77 GLN A CA 1
ATOM 641 C C . GLN A 1 77 ? -7.744 7.110 36.862 1.00 66.31 77 GLN A C 1
ATOM 643 O O . GLN A 1 77 ? -8.044 7.489 37.987 1.00 66.31 77 GLN A O 1
ATOM 648 N N . TYR A 1 78 ? -8.536 6.296 36.156 1.00 67.19 78 TYR A N 1
ATOM 649 C CA . TYR A 1 78 ? -9.819 5.787 36.668 1.00 67.19 78 TYR A CA 1
ATOM 650 C C . TYR A 1 78 ? -9.681 4.650 37.695 1.00 67.19 78 TYR A C 1
ATOM 652 O O . TYR A 1 78 ? -10.665 4.290 38.342 1.00 67.19 78 TYR A O 1
ATOM 660 N N . LYS A 1 79 ? -8.486 4.065 37.846 1.00 64.88 79 LYS A N 1
ATOM 661 C CA . LYS A 1 79 ? -8.190 3.043 38.867 1.00 64.88 79 LYS A CA 1
ATOM 662 C C . LYS A 1 79 ? -7.659 3.611 40.188 1.00 64.88 79 LYS A C 1
ATOM 664 O O . LYS A 1 79 ? -7.492 2.834 41.129 1.00 64.88 79 LYS A O 1
ATOM 669 N N . LYS A 1 80 ? -7.358 4.909 40.246 1.00 53.28 80 LYS A N 1
ATOM 670 C CA . LYS A 1 80 ? -6.885 5.620 41.442 1.00 53.28 80 LYS A CA 1
ATOM 671 C C . LYS A 1 80 ? -8.036 6.297 42.173 1.00 53.28 80 LYS A C 1
ATOM 673 O O . LYS A 1 80 ? -7.946 6.349 43.418 1.00 53.28 80 LYS A O 1
#

Sequence (80 aa):
MLQPLLLPAIVLYLVIANHFFKKWLVLLKSDSEMDDRERRKSLMILFVGAIFWIFVVPFSYLEVLNNKINNLEKDEQYKK